Protein AF-A0A3D2SUC7-F1 (afdb_monomer)

Foldseek 3Di:
DDDDDPDDDDDPVDDDDDPPPDDDDDDPVVVCVQQPFPDCPQQVLLSVLCVVPPQCDEAGSNHGRPNDYHQPPPHHPCVPDPLVRQLVCLQPVCVVPVPDPRDHPVVCPSVSSSSNSVSSVRSD

Structure (mmCIF, N/CA/C/O backbone):
data_AF-A0A3D2SUC7-F1
#
_entry.id   AF-A0A3D2SUC7-F1
#
loop_
_atom_site.group_PDB
_atom_site.id
_atom_site.type_symbol
_atom_site.label_atom_id
_atom_site.label_alt_id
_atom_site.label_comp_id
_atom_site.label_asym_id
_atom_site.label_entity_id
_atom_site.label_seq_id
_atom_site.pdbx_PDB_ins_code
_atom_site.Cartn_x
_atom_site.Cartn_y
_atom_site.Cartn_z
_atom_site.occupancy
_atom_site.B_iso_or_equiv
_atom_site.auth_seq_id
_atom_site.auth_comp_id
_atom_site.auth_asym_id
_atom_site.auth_atom_id
_atom_site.pdbx_PDB_model_num
ATOM 1 N N . PHE A 1 1 ? -12.391 -0.471 3.186 1.00 60.47 1 PHE A N 1
ATOM 2 C CA . PHE A 1 1 ? -12.924 0.081 4.450 1.00 60.47 1 PHE A CA 1
ATOM 3 C C . PHE A 1 1 ? -13.577 1.430 4.153 1.00 60.47 1 PHE A C 1
ATOM 5 O O . PHE A 1 1 ? -13.115 2.125 3.253 1.00 60.47 1 PHE A O 1
ATOM 12 N N . TYR A 1 2 ? -14.657 1.775 4.853 1.00 64.94 2 TYR A N 1
ATOM 13 C CA . TYR A 1 2 ? -15.331 3.073 4.744 1.00 64.94 2 TYR A CA 1
ATOM 14 C C . TYR A 1 2 ? -15.214 3.781 6.094 1.00 64.94 2 TYR A C 1
ATOM 16 O O . TYR A 1 2 ? -15.312 3.127 7.129 1.00 64.94 2 TYR A O 1
ATOM 24 N N . LEU A 1 3 ? -14.970 5.090 6.079 1.00 61.84 3 LEU A N 1
ATOM 25 C CA . LEU A 1 3 ? -15.075 5.930 7.270 1.00 61.84 3 LEU A CA 1
ATOM 26 C C . LEU A 1 3 ? -16.486 6.514 7.294 1.00 61.84 3 LEU A C 1
ATOM 28 O O . LEU A 1 3 ? -16.953 7.010 6.270 1.00 61.84 3 LEU A O 1
ATOM 32 N N . VAL A 1 4 ? -17.147 6.423 8.444 1.00 68.31 4 VAL A N 1
ATOM 33 C CA . VAL A 1 4 ? -18.466 7.009 8.696 1.00 68.31 4 VAL A CA 1
ATOM 34 C C . VAL A 1 4 ? -18.294 7.999 9.841 1.00 68.31 4 VAL A C 1
ATOM 36 O O . VAL A 1 4 ? -17.655 7.666 10.837 1.00 68.31 4 VAL A O 1
ATOM 39 N N . TRP A 1 5 ? -18.810 9.212 9.683 1.00 71.12 5 TRP A N 1
ATOM 40 C CA . TRP A 1 5 ? -18.748 10.275 10.685 1.00 71.12 5 TRP A CA 1
ATOM 41 C C . TRP A 1 5 ? -20.047 11.082 10.657 1.00 71.12 5 TRP A C 1
ATOM 43 O O . TRP A 1 5 ? -20.776 11.059 9.665 1.00 71.12 5 TRP A O 1
ATOM 53 N N . GLU A 1 6 ? -20.331 11.790 11.744 1.00 69.62 6 GLU A N 1
ATOM 54 C CA . GLU A 1 6 ? -21.440 12.744 11.815 1.00 69.62 6 GLU A CA 1
ATOM 55 C C . GLU A 1 6 ? -20.996 14.082 11.189 1.00 69.62 6 GLU A C 1
ATOM 57 O O . GLU A 1 6 ? -19.930 14.594 11.534 1.00 69.62 6 GLU A O 1
ATOM 62 N N . GLY A 1 7 ? -21.748 14.637 10.226 1.00 73.00 7 GLY A N 1
ATOM 63 C CA . GLY A 1 7 ? -21.373 15.875 9.519 1.00 73.00 7 GLY A CA 1
ATOM 64 C C . GLY A 1 7 ? -21.915 15.989 8.087 1.00 73.00 7 GLY A C 1
ATOM 65 O O . GLY A 1 7 ? -22.889 15.325 7.742 1.00 73.00 7 GLY A O 1
ATOM 66 N N . GLU A 1 8 ? -21.301 16.862 7.271 1.00 68.06 8 GLU A N 1
ATOM 67 C CA . GLU A 1 8 ? -21.775 17.247 5.926 1.00 68.06 8 GLU A CA 1
ATOM 68 C C . GLU A 1 8 ? -22.153 16.073 5.009 1.00 68.06 8 GLU A C 1
ATOM 70 O O . GLU A 1 8 ? -21.565 14.992 5.047 1.00 68.06 8 GLU A O 1
ATOM 75 N N . GLY A 1 9 ? -23.155 16.342 4.163 1.00 66.06 9 GLY A N 1
ATOM 76 C CA . GLY A 1 9 ? -23.863 15.367 3.344 1.00 66.06 9 GLY A CA 1
ATOM 77 C C . GLY A 1 9 ? -23.052 14.685 2.236 1.00 66.06 9 GLY A C 1
ATOM 78 O O . GLY A 1 9 ? -21.826 14.655 2.191 1.00 66.06 9 GLY A O 1
ATOM 79 N N . ILE A 1 10 ? -23.787 14.073 1.313 1.00 64.44 10 ILE A N 1
ATOM 80 C CA . ILE A 1 10 ? -23.273 13.082 0.367 1.00 64.44 10 ILE A CA 1
ATOM 81 C C . ILE A 1 10 ? -22.098 13.604 -0.485 1.00 64.44 10 ILE A C 1
ATOM 83 O O . ILE A 1 10 ? -22.282 14.422 -1.388 1.00 64.44 10 ILE A O 1
ATOM 87 N N . ASN A 1 11 ? -20.903 13.029 -0.301 1.00 69.75 11 ASN A N 1
ATOM 88 C CA . ASN A 1 11 ? 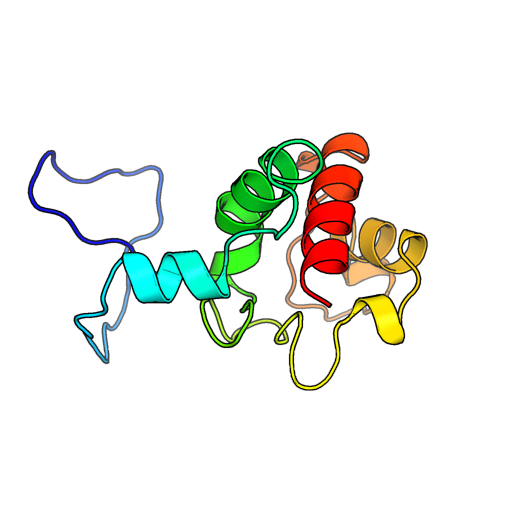-19.774 13.245 -1.208 1.00 69.75 11 ASN A CA 1
ATOM 89 C C . ASN A 1 11 ? -19.919 12.376 -2.473 1.00 69.75 11 ASN A C 1
ATOM 91 O O . ASN A 1 11 ? -19.620 11.183 -2.463 1.00 69.75 11 ASN A O 1
ATOM 95 N N . LYS A 1 12 ? -20.333 12.989 -3.590 1.00 71.75 12 LYS A N 1
ATOM 96 C CA . LYS A 1 12 ? -20.535 12.306 -4.885 1.00 71.75 12 LYS A CA 1
ATOM 97 C C . LYS A 1 12 ? -19.245 11.819 -5.563 1.00 71.75 12 LYS A C 1
ATOM 99 O O . LYS A 1 12 ? -19.320 11.076 -6.534 1.00 71.75 12 LYS A O 1
ATOM 104 N N . GLN A 1 13 ? -18.070 12.230 -5.087 1.00 73.19 13 GLN A N 1
ATOM 105 C CA . GLN A 1 13 ? -16.780 11.838 -5.671 1.00 73.19 13 GLN A CA 1
ATOM 106 C C . GLN A 1 13 ? -16.303 10.469 -5.172 1.00 73.19 13 GLN A C 1
ATOM 108 O O . GLN A 1 13 ? -15.319 9.937 -5.688 1.00 73.19 13 GLN A O 1
ATOM 113 N N . ARG A 1 14 ? -16.961 9.895 -4.156 1.00 68.00 14 ARG A N 1
ATOM 114 C CA . ARG A 1 14 ? -16.615 8.581 -3.607 1.00 68.00 14 ARG A CA 1
ATOM 115 C C . ARG A 1 14 ? -17.743 7.578 -3.853 1.00 68.00 14 ARG A C 1
ATOM 117 O O . ARG A 1 14 ? -18.908 7.924 -3.668 1.00 68.00 14 ARG A O 1
ATOM 124 N N . PRO A 1 15 ? -17.415 6.336 -4.251 1.00 69.94 15 PRO A N 1
ATOM 125 C CA . PRO A 1 15 ? -18.419 5.296 -4.410 1.00 69.94 15 PRO A CA 1
ATOM 126 C C . PRO A 1 15 ? -19.066 4.988 -3.059 1.00 69.94 15 PRO A C 1
ATOM 128 O O . PRO A 1 15 ? -18.374 4.856 -2.046 1.00 69.94 15 PRO A O 1
ATOM 131 N N . TRP A 1 16 ? -20.391 4.864 -3.058 1.00 73.19 16 TRP A N 1
ATOM 132 C CA . TRP A 1 16 ? -21.148 4.496 -1.868 1.00 73.19 16 TRP A CA 1
ATOM 133 C C . TRP A 1 16 ? -20.942 3.024 -1.508 1.00 73.19 16 TRP A C 1
ATOM 135 O O . TRP A 1 16 ? -20.805 2.190 -2.408 1.00 73.19 16 TRP A O 1
ATOM 145 N N . PRO A 1 17 ? -20.933 2.684 -0.207 1.00 73.75 17 PRO A N 1
ATOM 146 C CA . PRO A 1 17 ? -20.983 1.295 0.212 1.00 73.75 17 PRO A CA 1
ATOM 147 C C . PRO A 1 17 ? -22.301 0.667 -0.259 1.00 73.75 17 PRO A C 1
ATOM 149 O O . PRO A 1 17 ? -23.384 1.167 0.036 1.00 73.75 17 PRO A O 1
ATOM 152 N N . TYR A 1 18 ? -22.199 -0.437 -0.993 1.00 77.38 18 TYR A N 1
ATOM 153 C CA . TYR A 1 18 ? -23.327 -1.274 -1.391 1.00 77.38 18 TYR A CA 1
ATOM 154 C C . TYR A 1 18 ? -23.331 -2.544 -0.539 1.00 77.38 18 TYR A C 1
ATOM 156 O O . TYR A 1 18 ? -22.262 -3.074 -0.245 1.00 77.38 18 TYR A O 1
ATOM 164 N N . GLN A 1 19 ? -24.519 -3.013 -0.142 1.00 84.38 19 GLN A N 1
ATOM 165 C CA . GLN A 1 19 ? -24.708 -4.196 0.711 1.00 84.38 19 GLN A CA 1
ATOM 166 C C . GLN A 1 19 ? -23.800 -4.198 1.954 1.00 84.38 19 GLN A C 1
ATOM 168 O O . GLN A 1 19 ? -22.923 -5.046 2.109 1.00 84.38 19 GLN A O 1
ATOM 173 N N . LEU A 1 20 ? -24.004 -3.242 2.866 1.00 77.81 20 LEU A N 1
ATOM 174 C CA . LEU A 1 20 ? -23.296 -3.255 4.145 1.00 77.81 20 LEU A CA 1
ATOM 175 C C . LEU A 1 20 ? -23.703 -4.502 4.948 1.00 77.81 20 LEU A C 1
ATOM 177 O O . LEU A 1 20 ? -24.820 -4.585 5.447 1.00 77.81 20 LEU A O 1
ATOM 181 N N . THR A 1 21 ? -22.791 -5.464 5.081 1.00 82.00 21 THR A N 1
ATOM 182 C CA . THR A 1 21 ? -23.040 -6.722 5.806 1.00 82.00 21 THR A CA 1
ATOM 183 C C . THR A 1 21 ? -22.602 -6.675 7.267 1.00 82.00 21 THR A C 1
ATOM 185 O O . THR A 1 21 ? -23.056 -7.484 8.073 1.00 82.00 21 THR A O 1
ATOM 188 N N . LYS A 1 22 ? -21.706 -5.746 7.630 1.00 78.12 22 LYS A N 1
ATOM 189 C CA . LYS A 1 22 ? -21.153 -5.628 8.983 1.00 78.12 22 LYS A CA 1
ATOM 190 C C . LYS A 1 22 ? -20.719 -4.196 9.285 1.00 78.12 22 LYS A C 1
ATOM 192 O O . LYS A 1 22 ? -20.069 -3.560 8.459 1.00 78.12 22 LYS A O 1
ATOM 197 N N . LEU A 1 23 ? -21.006 -3.736 10.501 1.00 78.94 23 LEU A N 1
ATOM 198 C CA . LEU A 1 23 ? -20.475 -2.500 11.073 1.00 78.94 23 LEU A CA 1
ATOM 199 C C . LEU A 1 23 ? -19.729 -2.842 12.366 1.00 78.94 23 LEU A C 1
ATOM 201 O O . LEU A 1 23 ? -20.180 -3.680 13.146 1.00 78.94 23 LEU A O 1
ATOM 205 N N . GLN A 1 24 ? -18.555 -2.248 12.566 1.00 75.31 24 GLN A N 1
ATOM 206 C CA . GLN A 1 24 ? -17.736 -2.470 13.754 1.00 75.31 24 GLN A CA 1
ATOM 207 C C . GLN A 1 24 ? -17.256 -1.132 14.293 1.00 75.31 24 GLN A C 1
ATOM 209 O O . GLN A 1 24 ? -16.768 -0.298 13.533 1.00 75.31 24 GLN A O 1
ATOM 214 N N . ILE A 1 25 ? -17.353 -0.966 15.608 1.00 79.88 25 ILE A N 1
ATOM 215 C CA . ILE A 1 25 ? -16.718 0.138 16.318 1.00 79.88 25 ILE A CA 1
ATOM 216 C C . ILE A 1 25 ? -15.330 -0.342 16.730 1.00 79.88 25 ILE A C 1
ATOM 218 O O . ILE A 1 25 ? -15.177 -1.388 17.361 1.00 79.88 25 ILE A O 1
ATOM 222 N N . VAL A 1 26 ? -14.314 0.406 16.324 1.00 78.50 26 VAL A N 1
ATOM 223 C CA . VAL A 1 26 ? -12.903 0.105 16.571 1.00 78.50 26 VAL A CA 1
ATOM 224 C C . VAL A 1 26 ? -12.221 1.367 17.071 1.00 78.50 26 VAL A C 1
ATOM 226 O O . VAL A 1 26 ? -12.594 2.467 16.668 1.00 78.50 26 VAL A O 1
ATOM 229 N N . SER A 1 27 ? -11.233 1.219 17.955 1.00 85.12 27 SER A N 1
ATOM 230 C CA . SER A 1 27 ? -10.523 2.385 18.476 1.00 85.12 27 SER A CA 1
ATOM 231 C C . SER A 1 27 ? -9.568 2.950 17.427 1.00 85.12 27 SER A C 1
ATOM 233 O O . SER A 1 27 ? -8.851 2.212 16.737 1.00 85.12 27 SER A O 1
ATOM 235 N N . THR A 1 28 ? -9.558 4.273 17.310 1.00 83.69 28 THR A N 1
ATOM 236 C CA . THR A 1 28 ? -8.681 5.022 16.407 1.00 83.69 28 THR A CA 1
ATOM 237 C C . THR A 1 28 ? -7.213 4.762 16.709 1.00 83.69 28 THR A C 1
ATOM 239 O O . THR A 1 28 ? -6.411 4.612 15.791 1.00 83.69 28 THR A O 1
ATOM 242 N N . GLU A 1 29 ? -6.875 4.590 17.983 1.00 87.00 29 GLU A N 1
ATOM 243 C CA . GLU A 1 29 ? -5.518 4.332 18.463 1.00 87.00 29 GLU A CA 1
ATOM 244 C C . GLU A 1 29 ? -5.048 2.945 18.027 1.00 87.00 29 GLU A C 1
ATOM 246 O O . GLU A 1 29 ? -3.912 2.790 17.588 1.00 87.00 29 GLU A O 1
ATOM 251 N N . ARG A 1 30 ? -5.924 1.927 18.073 1.00 84.12 30 ARG A N 1
ATOM 252 C CA . ARG A 1 30 ? -5.581 0.574 17.606 1.00 84.12 30 ARG A CA 1
ATOM 253 C C . ARG A 1 30 ? -5.403 0.524 16.096 1.00 84.12 30 ARG A C 1
ATOM 255 O O . ARG A 1 30 ? -4.553 -0.224 15.617 1.00 84.12 30 ARG A O 1
ATOM 262 N N . ILE A 1 31 ? -6.195 1.296 15.349 1.00 85.94 31 ILE A N 1
ATOM 263 C CA . ILE A 1 31 ? -5.998 1.437 13.903 1.00 85.94 31 ILE A CA 1
ATOM 264 C C . ILE A 1 31 ? -4.660 2.125 13.630 1.00 85.94 31 ILE A C 1
ATOM 266 O O . ILE A 1 31 ? -3.876 1.618 12.832 1.00 85.94 31 ILE A O 1
ATOM 270 N N . ALA A 1 32 ? -4.388 3.249 14.295 1.00 86.75 32 ALA A N 1
ATOM 271 C CA . ALA A 1 32 ? -3.144 3.991 14.133 1.00 86.75 32 ALA A CA 1
ATOM 272 C C . ALA A 1 32 ? -1.932 3.111 14.463 1.00 86.75 32 ALA A C 1
ATOM 274 O O . ALA A 1 32 ? -1.058 2.957 13.625 1.00 86.75 32 ALA A O 1
ATOM 275 N N . MET A 1 33 ? -1.934 2.414 15.600 1.00 87.69 33 MET A N 1
ATOM 276 C CA . MET A 1 33 ? -0.835 1.534 16.018 1.00 87.69 33 MET A CA 1
ATOM 277 C C . MET A 1 33 ? -0.481 0.452 14.983 1.00 87.69 33 MET A C 1
ATOM 279 O O . MET A 1 33 ? 0.665 0.028 14.908 1.00 87.69 33 MET A O 1
ATOM 283 N N . ARG A 1 34 ? -1.451 -0.010 14.186 1.00 90.88 34 ARG A N 1
ATOM 284 C CA . ARG A 1 34 ? -1.236 -1.047 13.163 1.00 90.88 34 ARG A CA 1
ATOM 285 C C . ARG A 1 34 ? -0.934 -0.501 11.773 1.00 90.88 34 ARG A C 1
ATOM 287 O O . ARG A 1 34 ? -0.474 -1.261 10.927 1.00 90.88 34 ARG A O 1
ATOM 294 N N . LEU A 1 35 ? -1.243 0.764 11.512 1.00 94.00 35 LEU A N 1
ATOM 295 C CA . LEU A 1 35 ? -1.090 1.376 10.193 1.00 94.00 35 LEU A CA 1
ATOM 296 C C . LEU A 1 35 ? 0.015 2.425 10.135 1.00 94.00 35 LEU A C 1
ATOM 298 O O . LEU A 1 35 ? 0.435 2.763 9.032 1.00 94.00 35 LEU A O 1
ATOM 302 N N . SER A 1 36 ? 0.428 2.974 11.271 1.00 94.88 36 SER A N 1
ATOM 303 C CA . SER A 1 36 ? 1.452 4.006 11.325 1.00 94.88 36 SER A CA 1
ATOM 304 C C . SER A 1 36 ? 2.823 3.408 11.053 1.00 94.88 36 SER A C 1
ATOM 306 O O . SER A 1 36 ? 3.197 2.403 11.656 1.00 94.88 36 SER A O 1
ATOM 308 N N . THR A 1 37 ? 3.575 4.056 10.171 1.00 95.12 37 THR A N 1
ATOM 309 C CA . THR A 1 37 ? 5.002 3.762 9.997 1.00 95.12 37 THR A CA 1
ATOM 310 C C . THR A 1 37 ? 5.784 4.047 11.291 1.00 95.12 37 THR A C 1
ATOM 312 O O . THR A 1 37 ? 5.463 5.019 11.985 1.00 95.12 37 THR A O 1
ATOM 315 N N . PRO A 1 38 ? 6.830 3.263 11.616 1.00 94.19 38 PRO A N 1
ATOM 316 C CA . PRO A 1 38 ? 7.738 3.572 12.723 1.00 94.19 38 PRO A CA 1
ATOM 317 C C . PRO A 1 38 ? 8.564 4.848 12.484 1.00 94.19 38 PRO A C 1
ATOM 319 O O . PRO A 1 38 ? 8.995 5.475 13.447 1.00 94.19 38 PRO A O 1
ATOM 322 N N . ASP A 1 39 ? 8.741 5.255 11.222 1.00 95.94 39 ASP A N 1
ATOM 323 C CA . ASP A 1 39 ? 9.406 6.503 10.823 1.00 95.94 39 ASP A CA 1
ATOM 324 C C . ASP A 1 39 ? 8.448 7.388 9.994 1.00 95.94 39 ASP A C 1
ATOM 326 O O . ASP A 1 39 ? 8.339 7.231 8.767 1.00 95.94 39 ASP A O 1
ATOM 330 N N . PRO A 1 40 ? 7.678 8.281 10.648 1.00 94.75 40 PRO A N 1
ATOM 331 C CA . PRO A 1 40 ? 6.746 9.183 9.973 1.00 94.75 40 PRO A CA 1
ATOM 332 C C . PRO A 1 40 ? 7.419 10.268 9.133 1.00 94.75 40 PRO A C 1
ATOM 334 O O . PRO A 1 40 ? 6.799 10.746 8.180 1.00 94.75 40 PRO A O 1
ATOM 337 N N . GLU A 1 41 ? 8.653 10.657 9.458 1.00 96.50 41 GLU A N 1
ATOM 338 C CA . GLU A 1 41 ? 9.388 11.678 8.709 1.00 96.50 41 GLU A CA 1
ATOM 339 C C . GLU A 1 41 ? 9.769 11.137 7.328 1.00 96.50 41 GLU A C 1
ATOM 341 O O . GLU A 1 41 ? 9.486 11.774 6.310 1.00 96.50 41 GLU A O 1
ATOM 346 N N . ALA A 1 42 ? 10.290 9.908 7.276 1.00 96.81 42 ALA A N 1
ATOM 347 C CA . ALA A 1 42 ? 10.658 9.266 6.019 1.00 96.81 42 ALA A CA 1
ATOM 348 C C . ALA A 1 42 ? 9.449 8.730 5.230 1.00 96.81 42 ALA A C 1
ATOM 350 O O . ALA A 1 42 ? 9.425 8.794 3.995 1.00 96.81 42 ALA A O 1
ATOM 351 N N . HIS A 1 43 ? 8.433 8.179 5.908 1.00 98.19 43 HIS A N 1
ATOM 352 C CA . HIS A 1 43 ? 7.394 7.372 5.247 1.00 98.19 43 HIS A CA 1
ATOM 353 C C . HIS A 1 43 ? 5.957 7.866 5.437 1.00 98.19 43 HIS A C 1
ATOM 355 O O . HIS A 1 43 ? 5.031 7.294 4.853 1.00 98.19 43 HIS A O 1
ATOM 361 N N . GLY A 1 44 ? 5.735 8.963 6.166 1.00 97.56 44 GLY A N 1
ATOM 362 C CA . GLY A 1 44 ? 4.390 9.476 6.438 1.00 97.56 44 GLY A CA 1
ATOM 363 C C . GLY A 1 44 ? 3.621 9.893 5.178 1.00 97.56 44 GLY A C 1
ATOM 364 O O . GLY A 1 44 ? 2.397 9.765 5.116 1.00 97.56 44 GLY A O 1
ATOM 365 N N . GLU A 1 45 ? 4.302 10.361 4.127 1.00 98.25 45 GLU A N 1
ATOM 366 C CA . GLU A 1 45 ? 3.642 10.605 2.836 1.00 98.25 45 GLU A CA 1
ATOM 367 C C . GLU A 1 45 ? 3.241 9.308 2.128 1.00 98.25 45 GLU A C 1
ATOM 369 O O . GLU A 1 45 ? 2.129 9.222 1.600 1.00 98.25 45 GLU A O 1
ATOM 374 N N . GLY A 1 46 ? 4.109 8.296 2.158 1.00 98.38 46 GLY A N 1
ATOM 375 C CA . GLY A 1 46 ? 3.822 6.966 1.626 1.00 98.38 46 GLY A CA 1
ATOM 376 C C . GLY A 1 46 ? 2.603 6.333 2.288 1.00 98.38 46 GLY A C 1
ATOM 377 O O . GLY A 1 46 ? 1.711 5.847 1.593 1.00 98.38 46 GLY A O 1
ATOM 378 N N . GLU A 1 47 ? 2.508 6.440 3.614 1.00 97.88 47 GLU A N 1
ATOM 379 C CA . GLU A 1 47 ? 1.364 5.974 4.397 1.00 97.88 47 GLU A CA 1
ATOM 380 C C . GLU A 1 47 ? 0.059 6.647 3.948 1.00 97.88 47 GLU A C 1
ATOM 382 O O . GLU A 1 47 ? -0.930 5.971 3.646 1.00 97.88 47 GLU A O 1
ATOM 387 N N . ARG A 1 48 ? 0.044 7.987 3.843 1.00 97.38 48 ARG A N 1
ATOM 388 C CA . ARG A 1 48 ? -1.143 8.730 3.380 1.00 97.38 48 ARG A CA 1
ATOM 389 C C . ARG A 1 48 ? -1.554 8.316 1.969 1.00 97.38 48 ARG A C 1
ATOM 391 O O . ARG A 1 48 ?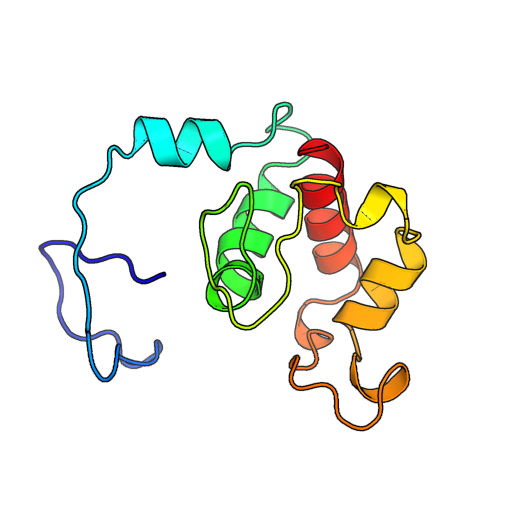 -2.747 8.158 1.698 1.00 97.38 48 ARG A O 1
ATOM 398 N N . LEU A 1 49 ? -0.585 8.145 1.068 1.00 97.94 49 LEU A N 1
ATOM 399 C CA . LEU A 1 49 ? -0.833 7.709 -0.306 1.00 97.94 49 LEU A CA 1
ATOM 400 C C . LEU A 1 49 ? -1.401 6.283 -0.347 1.00 97.94 49 LEU A C 1
ATOM 402 O O . LEU A 1 49 ? -2.400 6.057 -1.032 1.00 97.94 49 LEU A O 1
ATOM 406 N N . TYR A 1 50 ? -0.838 5.352 0.426 1.00 97.62 50 TYR A N 1
ATOM 407 C CA . TYR A 1 50 ? -1.319 3.973 0.522 1.00 97.62 50 TYR A CA 1
ATOM 408 C C . TYR A 1 50 ? -2.753 3.911 1.064 1.00 97.62 50 TYR A C 1
ATOM 410 O O . TYR A 1 50 ? -3.631 3.308 0.438 1.00 97.62 50 TYR A O 1
ATOM 418 N N . LYS A 1 51 ? -3.033 4.609 2.175 1.00 94.81 51 LYS A N 1
ATOM 419 C CA . LYS A 1 51 ? -4.3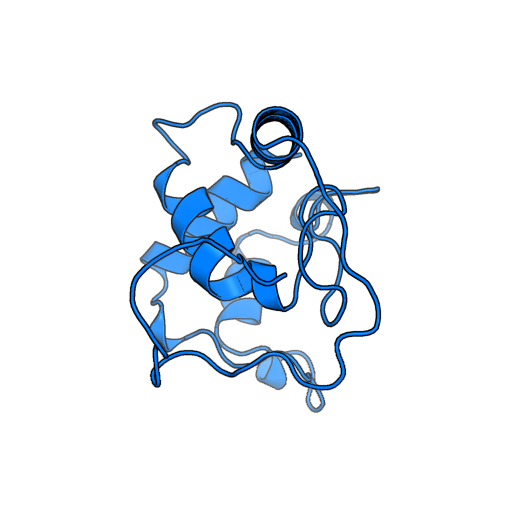81 4.707 2.764 1.00 94.81 51 LYS A CA 1
ATOM 420 C C . LYS A 1 51 ? -5.405 5.254 1.766 1.00 94.81 51 LYS A C 1
ATOM 422 O O . LYS A 1 51 ? -6.550 4.805 1.748 1.00 94.81 51 LYS A O 1
ATOM 427 N N . LYS A 1 52 ? -4.999 6.206 0.919 1.00 94.38 52 LYS A N 1
ATOM 428 C CA . LYS A 1 52 ? -5.871 6.852 -0.071 1.00 94.38 52 LYS A CA 1
ATOM 429 C C . LYS A 1 52 ? -6.116 6.004 -1.321 1.00 94.38 52 LYS A C 1
ATOM 431 O O . LYS A 1 52 ? -7.215 6.074 -1.870 1.00 94.38 52 LYS A O 1
ATOM 436 N N . HIS A 1 53 ? -5.113 5.266 -1.794 1.00 95.31 53 HIS A N 1
ATOM 437 C CA . HIS A 1 53 ? -5.130 4.670 -3.135 1.00 95.31 53 HIS A CA 1
ATOM 438 C C . HIS A 1 53 ? -5.084 3.140 -3.167 1.00 95.31 53 HIS A C 1
ATOM 440 O O . HIS A 1 53 ? -5.525 2.556 -4.152 1.00 95.31 53 HIS A O 1
ATOM 446 N N . CYS A 1 54 ? -4.576 2.490 -2.121 1.00 96.56 54 CYS A N 1
ATOM 447 C CA . CYS A 1 54 ? -4.340 1.044 -2.100 1.00 96.56 54 CYS A CA 1
ATOM 448 C C . CYS A 1 54 ? -5.255 0.329 -1.099 1.00 96.56 54 CYS A C 1
ATOM 450 O O . CYS A 1 54 ? -5.770 -0.754 -1.382 1.00 96.56 54 CYS A O 1
ATOM 452 N N . MET A 1 55 ? -5.505 0.960 0.053 1.00 94.75 55 MET A N 1
ATOM 453 C CA . MET A 1 55 ? -6.148 0.324 1.208 1.00 94.75 55 MET A CA 1
ATOM 454 C C . MET A 1 55 ? -7.650 0.024 1.016 1.00 94.75 55 MET A C 1
ATOM 456 O O . MET A 1 55 ? -8.268 -0.672 1.820 1.00 94.75 55 MET A O 1
ATOM 460 N N . SER A 1 56 ? -8.273 0.524 -0.058 1.00 91.44 56 SER A N 1
ATOM 461 C CA . SER A 1 56 ? -9.629 0.108 -0.443 1.00 91.44 56 SER A CA 1
ATOM 462 C C . SER A 1 56 ? -9.679 -1.354 -0.890 1.00 91.44 56 SER A C 1
ATOM 464 O O . SER A 1 56 ? -10.681 -2.021 -0.636 1.00 91.44 56 SER A O 1
ATOM 466 N N . CYS A 1 57 ? -8.607 -1.845 -1.519 1.00 95.62 57 CYS A N 1
ATOM 467 C CA . CYS A 1 57 ? -8.511 -3.203 -2.052 1.00 95.62 57 CYS A CA 1
ATOM 468 C C . CYS A 1 57 ? -7.579 -4.090 -1.229 1.00 95.62 57 CYS A C 1
ATOM 470 O O . CYS A 1 57 ? -7.907 -5.255 -1.036 1.00 95.62 57 CYS A O 1
ATOM 472 N N . HIS A 1 58 ? -6.462 -3.541 -0.753 1.00 97.38 58 HIS A N 1
ATOM 473 C CA . HIS A 1 58 ? -5.446 -4.246 0.023 1.00 97.38 58 HIS A CA 1
ATOM 474 C C . HIS A 1 58 ? -5.572 -3.946 1.516 1.00 97.38 58 HIS A C 1
ATOM 476 O O . HIS A 1 58 ? -6.038 -2.871 1.906 1.00 97.38 58 HIS A O 1
ATOM 482 N N . SER A 1 59 ? -5.109 -4.869 2.350 1.00 96.56 59 SER A N 1
ATOM 483 C CA . SER A 1 59 ? -4.986 -4.666 3.791 1.00 96.56 59 SER A CA 1
ATOM 484 C C . SER A 1 59 ? -3.534 -4.484 4.208 1.00 96.56 59 SER A C 1
ATOM 486 O O . SER A 1 59 ? -2.614 -4.957 3.545 1.00 96.56 59 SER A O 1
ATOM 488 N N . MET A 1 60 ? -3.348 -3.771 5.312 1.00 97.06 60 MET A N 1
ATOM 489 C CA . MET A 1 60 ? -2.087 -3.633 6.026 1.00 97.06 60 MET A CA 1
ATOM 490 C C . MET A 1 60 ? -2.331 -4.040 7.478 1.00 97.06 60 MET A C 1
ATOM 492 O O . MET A 1 60 ? -3.207 -3.470 8.133 1.00 97.06 60 MET A O 1
ATOM 496 N N . ASN A 1 61 ? -1.616 -5.052 7.968 1.00 96.06 61 ASN A N 1
ATOM 497 C CA . ASN A 1 61 ? -1.841 -5.648 9.287 1.00 96.06 61 ASN A CA 1
ATOM 498 C C . ASN A 1 61 ? -3.314 -6.022 9.522 1.00 96.06 61 ASN A C 1
ATOM 500 O O . ASN A 1 61 ? -3.895 -5.734 10.574 1.00 96.06 61 ASN A O 1
ATOM 504 N N . LEU A 1 62 ? -3.925 -6.651 8.509 1.00 93.56 62 LEU A N 1
ATOM 505 C CA . LEU A 1 62 ? -5.335 -7.073 8.486 1.00 93.56 62 LEU A CA 1
ATOM 506 C C . LEU A 1 62 ? -6.361 -5.924 8.536 1.00 93.56 62 LEU A C 1
ATOM 508 O O . LEU A 1 62 ? -7.553 -6.164 8.732 1.00 93.56 62 LEU A O 1
ATOM 512 N N . ILE A 1 63 ? -5.929 -4.677 8.336 1.00 92.31 63 ILE A N 1
ATOM 513 C CA . ILE A 1 63 ? -6.813 -3.514 8.236 1.00 92.31 63 ILE A CA 1
ATOM 514 C C . ILE A 1 63 ? -6.825 -3.019 6.791 1.00 92.31 63 ILE A C 1
ATOM 516 O O . ILE A 1 63 ? -5.799 -2.616 6.251 1.00 92.31 63 ILE A O 1
ATOM 520 N N . GLY A 1 64 ? -7.998 -3.024 6.157 1.00 91.69 64 GLY A N 1
ATOM 521 C CA . GLY A 1 64 ? -8.175 -2.525 4.794 1.00 91.69 64 GLY A CA 1
ATOM 522 C C . GLY A 1 64 ? -9.156 -3.360 3.981 1.00 91.69 64 GLY A C 1
ATOM 523 O O . GLY A 1 64 ? -10.146 -3.859 4.516 1.00 91.69 64 GLY A O 1
ATOM 524 N N . GLY A 1 65 ? -8.928 -3.434 2.673 1.00 90.62 65 GLY A N 1
ATOM 525 C CA . GLY A 1 65 ? -9.677 -4.302 1.766 1.00 90.62 65 GLY A CA 1
ATOM 526 C C . GLY A 1 65 ? -9.113 -5.722 1.721 1.00 90.62 65 GLY A C 1
ATOM 527 O O . GLY A 1 65 ? -7.975 -5.951 2.106 1.00 90.62 65 GLY A O 1
ATOM 528 N N . ILE A 1 66 ? -9.920 -6.658 1.220 1.00 93.06 66 ILE A N 1
ATOM 529 C CA . ILE A 1 66 ? -9.547 -8.074 1.029 1.00 93.06 66 ILE A CA 1
ATOM 530 C C . ILE A 1 66 ? -9.624 -8.512 -0.443 1.00 93.06 66 ILE A C 1
ATOM 532 O O . ILE A 1 66 ? -9.524 -9.693 -0.755 1.00 93.06 66 ILE A O 1
ATOM 536 N N . MET A 1 67 ? -9.874 -7.564 -1.351 1.00 93.19 67 MET A N 1
ATOM 537 C CA . MET A 1 67 ? -9.954 -7.835 -2.791 1.00 93.19 67 MET A CA 1
ATOM 538 C C . MET A 1 67 ? -8.567 -8.119 -3.373 1.00 93.19 67 MET A C 1
ATOM 540 O O . MET A 1 67 ? -8.420 -8.948 -4.268 1.00 93.19 67 MET A O 1
ATOM 544 N N . GLY A 1 68 ? -7.560 -7.395 -2.885 1.00 95.00 68 GLY A N 1
ATOM 545 C CA . GLY A 1 68 ? -6.151 -7.672 -3.117 1.00 95.00 68 GLY A CA 1
ATOM 546 C C . GLY A 1 68 ? -5.529 -8.390 -1.915 1.00 95.00 68 GLY A C 1
ATOM 547 O O . GLY A 1 68 ? -6.143 -8.448 -0.849 1.00 95.00 68 GLY A O 1
ATOM 548 N N . PRO A 1 69 ? -4.308 -8.928 -2.069 1.00 95.81 69 PRO A N 1
ATOM 549 C CA . PRO A 1 69 ? -3.577 -9.544 -0.969 1.00 95.81 69 PRO A CA 1
ATOM 550 C C . PRO A 1 69 ? -3.298 -8.568 0.181 1.00 95.81 69 PRO A C 1
ATOM 552 O O . PRO A 1 69 ? -3.195 -7.353 -0.011 1.00 95.81 69 PRO A O 1
ATOM 555 N N . GLU A 1 70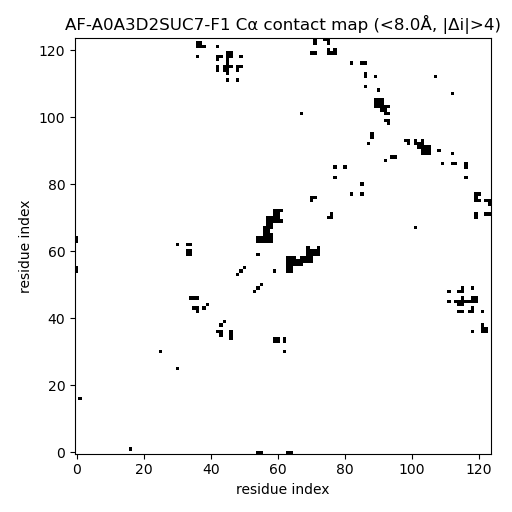 ? -3.138 -9.151 1.363 1.00 97.50 70 GLU A N 1
ATOM 556 C CA . GLU A 1 70 ? -2.524 -8.542 2.543 1.00 97.50 70 GLU A CA 1
ATOM 557 C C . GLU A 1 70 ? -1.056 -8.171 2.216 1.00 97.50 70 GLU A C 1
ATOM 559 O O . GLU A 1 70 ? -0.384 -8.913 1.494 1.00 97.50 70 GLU A O 1
ATOM 564 N N . MET A 1 71 ? -0.581 -7.002 2.668 1.00 98.12 71 MET A N 1
ATOM 565 C CA . MET A 1 71 ? 0.716 -6.438 2.262 1.00 98.12 71 MET A CA 1
ATOM 566 C C . MET A 1 71 ? 1.888 -6.636 3.241 1.00 98.12 71 MET A C 1
ATOM 568 O O . MET A 1 71 ? 3.027 -6.420 2.828 1.00 98.12 71 MET A O 1
ATOM 572 N N . ASN A 1 72 ? 1.641 -7.032 4.490 1.00 98.00 72 ASN A N 1
ATOM 573 C CA . ASN A 1 72 ? 2.623 -7.155 5.572 1.00 98.00 72 ASN A CA 1
ATOM 574 C C . ASN A 1 72 ? 2.682 -8.517 6.288 1.00 98.00 72 ASN A C 1
ATOM 576 O O . ASN A 1 72 ? 3.757 -8.980 6.636 1.00 98.00 72 ASN A O 1
ATOM 580 N N . VAL A 1 73 ? 1.551 -9.163 6.560 1.00 96.94 73 VAL A N 1
ATOM 581 C CA . VAL A 1 73 ? 1.445 -10.376 7.378 1.00 96.94 73 VAL A CA 1
ATOM 582 C C . VAL A 1 73 ? 0.815 -11.536 6.595 1.00 96.94 73 VAL A C 1
ATOM 584 O O . VAL A 1 73 ? -0.154 -11.34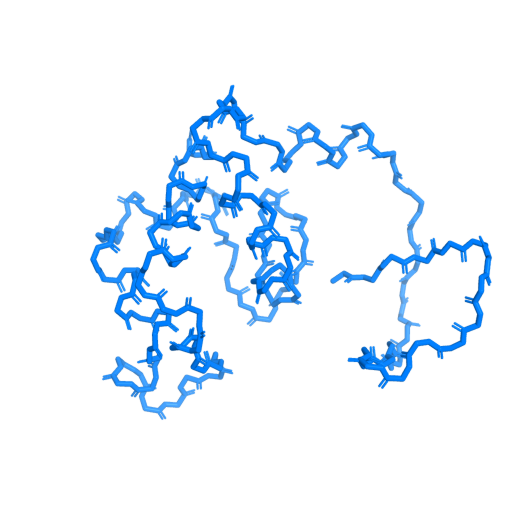5 5.860 1.00 96.94 73 VAL A O 1
ATOM 587 N N . PRO A 1 74 ? 1.319 -12.776 6.757 1.00 96.75 74 PRO A N 1
ATOM 588 C CA . PRO A 1 74 ? 2.397 -13.187 7.667 1.00 96.75 74 PRO A CA 1
ATOM 589 C C . PRO A 1 74 ? 3.810 -12.839 7.178 1.00 96.75 74 PRO A C 1
ATOM 591 O O . PRO A 1 74 ? 4.757 -13.016 7.934 1.00 96.75 74 PRO A O 1
ATOM 594 N N . ARG A 1 75 ? 3.953 -12.394 5.927 1.00 97.38 75 ARG A N 1
ATOM 595 C CA . ARG A 1 75 ? 5.210 -11.906 5.356 1.00 97.38 75 ARG A CA 1
ATOM 596 C C . ARG A 1 75 ? 4.934 -10.684 4.505 1.00 97.38 75 ARG A C 1
ATOM 598 O O . ARG A 1 75 ? 3.994 -10.705 3.701 1.00 97.38 75 ARG A O 1
ATOM 605 N N . ASN A 1 76 ? 5.769 -9.666 4.633 1.00 98.06 76 ASN A N 1
ATOM 606 C CA . ASN A 1 76 ? 5.647 -8.453 3.855 1.00 98.06 76 ASN A CA 1
ATOM 607 C C . ASN A 1 76 ? 5.911 -8.757 2.382 1.00 98.06 76 ASN A C 1
ATOM 609 O O . ASN A 1 76 ? 6.795 -9.546 2.039 1.00 98.06 76 ASN A O 1
ATOM 613 N N . ILE A 1 77 ? 5.131 -8.148 1.485 1.00 97.75 77 ILE A N 1
ATOM 614 C CA . ILE A 1 77 ? 5.263 -8.372 0.038 1.00 97.75 77 ILE A CA 1
ATOM 615 C C . ILE A 1 77 ? 6.699 -8.128 -0.450 1.00 97.75 77 ILE A C 1
ATOM 617 O O . ILE A 1 77 ? 7.161 -8.818 -1.359 1.00 97.75 77 ILE A O 1
ATOM 621 N N . LEU A 1 78 ? 7.413 -7.181 0.170 1.00 97.94 78 LEU A N 1
ATOM 622 C CA . LEU A 1 78 ? 8.775 -6.798 -0.195 1.00 97.94 78 LEU A CA 1
ATOM 623 C C . LEU A 1 78 ? 9.849 -7.734 0.376 1.00 97.94 78 LEU A C 1
ATOM 625 O O . LEU A 1 78 ? 11.010 -7.622 -0.003 1.00 97.94 78 LEU A O 1
ATOM 629 N N . GLU A 1 79 ? 9.487 -8.710 1.213 1.00 97.75 79 GLU A N 1
ATOM 630 C CA . GLU A 1 79 ? 10.416 -9.777 1.605 1.00 97.75 79 GLU A CA 1
ATOM 631 C C . GLU A 1 79 ? 10.633 -10.821 0.498 1.00 97.75 79 GLU A C 1
ATOM 633 O O . GLU A 1 79 ? 11.576 -11.610 0.558 1.00 97.75 79 GLU A O 1
ATOM 638 N N . TYR A 1 80 ? 9.731 -10.897 -0.485 1.00 96.69 80 TYR A N 1
ATOM 639 C CA . TYR A 1 80 ? 9.796 -11.888 -1.569 1.00 96.69 80 TYR A CA 1
ATOM 640 C C . TYR A 1 80 ? 9.517 -11.302 -2.959 1.00 96.69 80 TYR A C 1
ATOM 642 O O . TYR A 1 80 ? 9.462 -12.037 -3.949 1.00 96.69 80 TYR A O 1
ATOM 650 N N . ARG A 1 81 ? 9.355 -9.980 -3.057 1.00 95.69 81 ARG A N 1
ATOM 651 C CA . ARG A 1 81 ? 9.299 -9.216 -4.306 1.00 95.69 81 ARG A CA 1
ATOM 652 C C . ARG A 1 81 ? 10.253 -8.040 -4.210 1.00 95.69 81 ARG A C 1
ATOM 654 O O . ARG A 1 81 ? 10.334 -7.397 -3.172 1.00 95.69 81 ARG A O 1
ATOM 661 N N . SER A 1 82 ? 10.942 -7.736 -5.304 1.00 97.62 82 SER A N 1
ATOM 662 C CA . SER A 1 82 ? 11.785 -6.545 -5.351 1.00 97.62 82 SER A CA 1
ATOM 663 C C . SER A 1 82 ? 10.935 -5.268 -5.342 1.00 97.62 82 SER A C 1
ATOM 665 O O . SER A 1 82 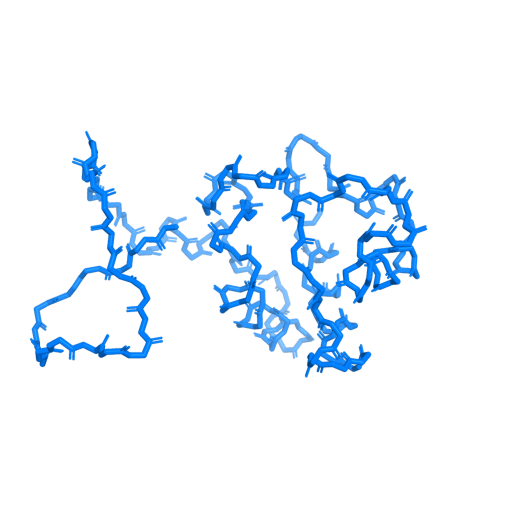? 9.796 -5.255 -5.819 1.00 97.62 82 SER A O 1
ATOM 667 N N . GLU A 1 83 ? 11.503 -4.167 -4.850 1.00 97.81 83 GLU A N 1
ATOM 668 C CA . GLU A 1 83 ? 10.856 -2.848 -4.899 1.00 97.81 83 GLU A CA 1
ATOM 669 C C . GLU A 1 83 ? 10.549 -2.413 -6.341 1.00 97.81 83 GLU A C 1
ATOM 671 O O . GLU A 1 83 ? 9.488 -1.854 -6.620 1.00 97.81 83 GLU A O 1
ATOM 676 N N . SER A 1 84 ? 11.441 -2.726 -7.286 1.00 97.69 84 SER A N 1
ATOM 677 C CA . SER A 1 84 ? 11.234 -2.439 -8.706 1.00 97.69 84 SER A CA 1
ATOM 678 C C . SER A 1 84 ? 10.064 -3.229 -9.291 1.00 97.69 84 SER A C 1
ATOM 680 O O . SER A 1 84 ? 9.250 -2.655 -10.015 1.00 97.69 84 SER A O 1
ATOM 682 N N . ASP A 1 85 ? 9.930 -4.514 -8.943 1.00 96.75 85 ASP A N 1
ATOM 683 C CA . ASP A 1 85 ? 8.789 -5.327 -9.381 1.00 96.75 85 ASP A CA 1
ATOM 684 C C . ASP A 1 85 ? 7.489 -4.806 -8.779 1.00 96.75 85 ASP A C 1
ATOM 686 O O . ASP A 1 85 ? 6.468 -4.764 -9.461 1.00 96.75 85 ASP A O 1
ATOM 690 N N . PHE A 1 86 ? 7.522 -4.383 -7.514 1.00 97.44 86 PHE A N 1
ATOM 691 C CA . PHE A 1 86 ? 6.369 -3.802 -6.839 1.00 97.44 86 PHE A CA 1
ATOM 692 C C . PHE A 1 86 ? 5.868 -2.544 -7.562 1.00 97.44 86 PHE A C 1
ATOM 694 O O . PHE A 1 86 ? 4.683 -2.444 -7.893 1.00 97.44 86 PHE A O 1
ATOM 701 N N . ILE A 1 87 ? 6.774 -1.609 -7.867 1.00 98.31 87 ILE A N 1
ATOM 702 C CA . ILE A 1 87 ? 6.454 -0.362 -8.573 1.00 98.31 87 ILE A CA 1
ATOM 703 C C . ILE A 1 87 ? 5.942 -0.656 -9.988 1.00 98.31 87 ILE A C 1
ATOM 705 O O . ILE A 1 87 ? 4.893 -0.139 -10.387 1.00 98.31 87 ILE A O 1
ATOM 709 N N . ALA A 1 88 ? 6.640 -1.509 -10.741 1.00 98.00 88 ALA A N 1
ATOM 710 C CA . ALA A 1 88 ? 6.263 -1.853 -12.108 1.00 98.00 88 ALA A CA 1
ATOM 711 C C . ALA A 1 88 ? 4.911 -2.583 -12.165 1.00 98.00 88 ALA A C 1
ATOM 713 O O . ALA A 1 88 ? 4.067 -2.270 -13.015 1.00 98.00 88 ALA A O 1
ATOM 714 N N . PHE A 1 89 ? 4.664 -3.504 -11.228 1.00 97.62 89 PHE A N 1
ATOM 715 C CA . PHE A 1 89 ? 3.387 -4.198 -11.115 1.00 97.62 89 PHE A CA 1
ATOM 716 C C . PHE A 1 89 ? 2.263 -3.222 -10.781 1.00 97.62 89 PHE A C 1
ATOM 718 O O . PHE A 1 89 ? 1.252 -3.220 -11.474 1.00 97.62 89 PHE A O 1
ATOM 725 N N . ALA A 1 90 ? 2.435 -2.345 -9.785 1.00 97.44 90 ALA A N 1
ATOM 726 C CA . ALA A 1 90 ? 1.418 -1.357 -9.428 1.00 97.44 90 ALA A CA 1
ATOM 727 C C . ALA A 1 90 ? 1.091 -0.414 -10.601 1.00 97.44 90 ALA A C 1
ATOM 729 O O . ALA A 1 90 ? -0.075 -0.070 -10.825 1.00 97.44 90 ALA A O 1
ATOM 730 N N . ALA A 1 91 ? 2.096 -0.027 -11.391 1.00 97.94 91 ALA A N 1
ATOM 731 C CA . ALA A 1 91 ? 1.902 0.815 -12.564 1.00 97.94 91 ALA A CA 1
ATOM 732 C C . ALA A 1 91 ? 1.025 0.138 -13.635 1.00 97.94 91 ALA A C 1
ATOM 734 O O . ALA A 1 91 ? 0.134 0.789 -14.195 1.00 97.94 91 ALA A O 1
ATOM 735 N N . ASN A 1 92 ? 1.243 -1.154 -13.913 1.00 97.81 92 ASN A N 1
ATOM 736 C CA . ASN A 1 92 ? 0.488 -1.899 -14.924 1.00 97.81 92 ASN A CA 1
ATOM 737 C C . ASN A 1 92 ? 0.368 -3.406 -14.602 1.00 97.81 92 ASN A C 1
ATOM 739 O O . ASN A 1 92 ? 1.062 -4.223 -15.216 1.00 97.81 92 ASN A O 1
ATOM 743 N N . PRO A 1 93 ? -0.563 -3.809 -13.718 1.00 97.56 93 PRO A N 1
ATOM 744 C CA . PRO A 1 93 ? -0.689 -5.204 -13.287 1.00 97.56 93 PRO A CA 1
ATOM 745 C C . PRO A 1 93 ? -0.971 -6.179 -14.439 1.00 97.56 93 PRO A C 1
ATOM 747 O O . PRO A 1 93 ? -0.533 -7.331 -14.422 1.00 97.56 93 PRO A O 1
ATOM 750 N N . GLN A 1 94 ? -1.681 -5.716 -15.473 1.00 97.00 94 GLN A N 1
ATOM 751 C CA . GLN A 1 94 ? -2.048 -6.515 -16.643 1.00 97.00 94 GLN A CA 1
ATOM 752 C C . GLN A 1 94 ? -0.849 -6.888 -17.523 1.00 97.00 94 GLN A C 1
ATOM 754 O O . GLN A 1 94 ? -0.922 -7.889 -18.231 1.00 97.00 94 GLN A O 1
ATOM 759 N N . ALA A 1 95 ? 0.259 -6.136 -17.456 1.00 96.50 95 ALA A N 1
ATOM 760 C CA . ALA A 1 95 ? 1.500 -6.511 -18.141 1.00 96.50 95 ALA A CA 1
ATOM 761 C C . ALA A 1 95 ? 2.176 -7.734 -17.503 1.00 96.50 95 ALA A C 1
ATOM 763 O O . ALA A 1 95 ? 2.885 -8.467 -18.180 1.00 96.50 95 ALA A O 1
ATOM 764 N N . PHE A 1 96 ? 1.925 -7.978 -16.215 1.00 96.12 96 PHE A N 1
ATOM 765 C CA . PHE A 1 96 ? 2.468 -9.125 -15.487 1.00 96.12 96 PHE A CA 1
ATOM 766 C C . PHE A 1 96 ? 1.490 -10.303 -15.467 1.00 96.12 96 PHE A C 1
ATOM 768 O O . PHE A 1 96 ? 1.901 -11.465 -15.436 1.00 96.12 96 PHE A O 1
ATOM 775 N N . ARG A 1 97 ? 0.181 -10.017 -15.444 1.00 95.25 97 ARG A N 1
ATOM 776 C CA . ARG A 1 97 ? -0.898 -11.012 -15.382 1.00 95.25 97 ARG A CA 1
ATOM 777 C C . ARG A 1 97 ? -2.077 -10.561 -16.246 1.00 95.25 97 ARG A C 1
ATOM 779 O O . ARG A 1 97 ? -2.827 -9.680 -15.841 1.00 95.25 97 ARG A O 1
ATOM 786 N N . ALA A 1 98 ? -2.299 -11.218 -17.388 1.00 94.50 98 ALA A N 1
ATOM 787 C CA . ALA A 1 98 ? -3.307 -10.827 -18.388 1.00 94.50 98 ALA A CA 1
ATOM 788 C C . ALA A 1 98 ? -4.737 -10.631 -17.837 1.00 94.50 98 ALA A C 1
ATOM 790 O O . ALA A 1 98 ? -5.500 -9.832 -18.370 1.00 94.50 98 ALA A O 1
ATOM 791 N N . ARG A 1 99 ? -5.100 -11.334 -16.754 1.00 95.12 99 ARG A N 1
ATOM 792 C CA . ARG A 1 99 ? -6.409 -11.236 -16.082 1.00 95.12 99 ARG A CA 1
ATOM 793 C C . ARG A 1 99 ? -6.342 -10.571 -14.703 1.00 95.12 99 ARG A C 1
ATOM 795 O O . ARG A 1 99 ? -7.170 -10.858 -13.845 1.00 95.12 99 ARG A O 1
ATOM 802 N N . SER A 1 100 ? -5.344 -9.722 -14.455 1.00 95.88 100 SER A N 1
ATOM 803 C CA . SER A 1 100 ? -5.258 -9.005 -13.181 1.00 95.88 100 SER A CA 1
ATOM 804 C C . SER A 1 100 ? -6.495 -8.132 -12.964 1.00 95.88 100 SER A C 1
ATOM 806 O O . SER A 1 100 ? -6.792 -7.257 -13.782 1.00 95.88 100 SER A O 1
ATOM 808 N N . ALA A 1 101 ? -7.175 -8.351 -11.837 1.00 95.06 101 ALA A N 1
ATOM 809 C CA . ALA A 1 101 ? -8.283 -7.518 -11.378 1.00 95.06 101 ALA A CA 1
ATOM 810 C C . ALA A 1 101 ? -7.808 -6.175 -10.789 1.00 95.06 101 ALA A C 1
ATOM 812 O O . ALA A 1 101 ? -8.608 -5.260 -10.609 1.00 95.06 101 ALA A O 1
ATOM 813 N N . MET A 1 102 ? -6.509 -6.041 -10.487 1.00 96.12 102 MET A N 1
ATOM 814 C CA . MET A 1 102 ? -5.941 -4.803 -9.962 1.00 96.12 102 MET A CA 1
ATOM 815 C C . MET A 1 102 ? -5.920 -3.723 -11.050 1.00 96.12 102 MET A C 1
ATOM 817 O O . MET A 1 102 ? -5.431 -3.938 -12.162 1.00 96.12 102 MET A O 1
ATOM 821 N N . ILE A 1 103 ? -6.437 -2.541 -10.720 1.00 94.31 103 ILE A N 1
ATOM 822 C CA . ILE A 1 103 ? -6.436 -1.384 -11.619 1.00 94.31 103 ILE A CA 1
ATOM 823 C C . ILE A 1 103 ? -5.013 -0.844 -11.836 1.00 94.31 103 ILE A C 1
ATOM 825 O O . ILE A 1 103 ? -4.134 -0.996 -10.990 1.00 94.31 103 ILE A O 1
ATOM 829 N N . LYS A 1 104 ? -4.783 -0.180 -12.974 1.00 96.56 104 LYS A N 1
ATOM 830 C CA . LYS A 1 104 ? -3.489 0.445 -13.289 1.00 96.56 104 LYS A CA 1
ATOM 831 C C . LYS A 1 104 ? -3.296 1.708 -12.454 1.00 96.56 104 LYS A C 1
ATOM 833 O O . LYS A 1 104 ? -4.032 2.678 -12.634 1.00 96.56 104 LYS A O 1
ATOM 838 N N . MET A 1 105 ? -2.257 1.742 -11.623 1.00 96.06 105 MET A N 1
ATOM 839 C CA . MET A 1 105 ? -1.961 2.891 -10.757 1.00 96.06 105 MET A CA 1
ATOM 840 C C . MET A 1 105 ? -0.997 3.901 -11.394 1.00 96.06 105 MET A C 1
ATOM 842 O O . MET A 1 105 ? -0.528 4.813 -10.717 1.00 96.06 105 MET A O 1
ATOM 846 N N . ARG A 1 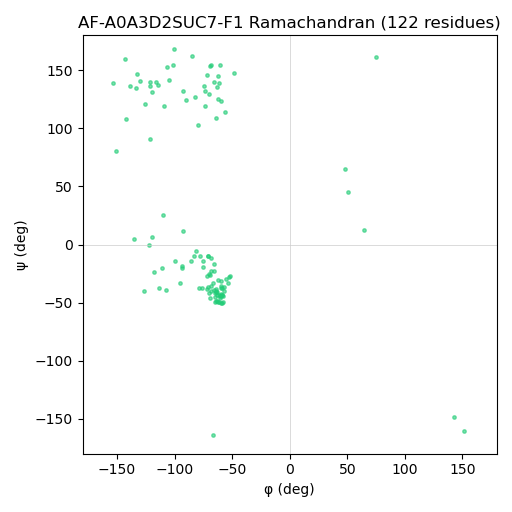106 ? -0.721 3.793 -12.705 1.00 94.94 106 ARG A N 1
ATOM 847 C CA . ARG A 1 106 ? 0.221 4.670 -13.435 1.00 9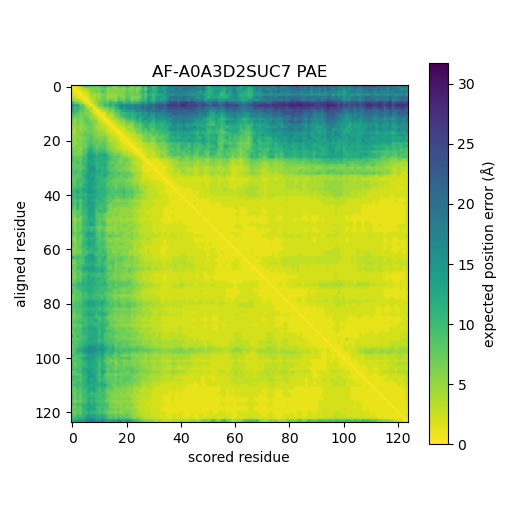4.94 106 ARG A CA 1
ATOM 848 C C . ARG A 1 106 ? -0.022 6.174 -13.253 1.00 94.94 106 ARG A C 1
ATOM 850 O O . ARG A 1 106 ? 0.917 6.950 -13.356 1.00 94.94 106 ARG A O 1
ATOM 857 N N . TYR A 1 107 ? -1.262 6.589 -12.981 1.00 95.31 107 TYR A N 1
ATOM 858 C CA . TYR A 1 107 ? -1.620 7.999 -12.778 1.00 95.31 107 TYR A CA 1
ATOM 859 C C . TYR A 1 107 ? -0.975 8.610 -11.520 1.00 95.31 107 TYR A C 1
ATOM 861 O O . TYR A 1 107 ? -0.934 9.830 -11.379 1.00 95.31 107 TYR A O 1
ATOM 869 N N . LEU A 1 108 ? -0.483 7.781 -10.592 1.00 96.38 108 LEU A N 1
ATOM 870 C CA . LEU A 1 108 ? 0.262 8.248 -9.426 1.00 96.38 108 LEU A CA 1
ATOM 871 C C . LEU A 1 108 ? 1.665 8.749 -9.798 1.00 96.38 108 LEU A C 1
ATOM 873 O O . LEU A 1 108 ? 2.175 9.636 -9.114 1.00 96.38 108 LEU A O 1
ATOM 877 N N . GLY A 1 109 ? 2.250 8.242 -10.886 1.00 97.50 109 GLY A N 1
ATOM 878 C CA . GLY A 1 109 ? 3.649 8.477 -11.234 1.00 97.50 109 GLY A CA 1
ATOM 879 C C . GLY A 1 109 ? 4.618 7.674 -10.360 1.00 97.50 109 GLY A C 1
ATOM 880 O O . GLY A 1 109 ? 4.266 7.195 -9.278 1.00 97.50 109 GLY A O 1
ATOM 881 N N . GLU A 1 110 ? 5.848 7.518 -10.843 1.00 96.88 110 GLU A N 1
ATOM 882 C CA . GLU A 1 110 ? 6.867 6.683 -10.200 1.00 96.88 110 GLU A CA 1
ATOM 883 C C . GLU A 1 110 ? 7.247 7.194 -8.803 1.00 96.88 110 GLU A C 1
ATOM 885 O O . GLU A 1 110 ? 7.330 6.401 -7.869 1.00 96.88 110 GLU A O 1
ATOM 890 N N . ASP A 1 111 ? 7.372 8.510 -8.618 1.00 97.81 111 ASP A N 1
ATOM 891 C CA . ASP A 1 111 ? 7.758 9.109 -7.332 1.00 97.81 111 ASP A CA 1
ATOM 892 C C . ASP A 1 111 ? 6.785 8.755 -6.204 1.00 97.81 111 ASP A C 1
ATOM 894 O O . ASP A 1 111 ? 7.190 8.398 -5.098 1.00 97.81 111 ASP A O 1
ATOM 898 N N . LYS A 1 112 ? 5.475 8.803 -6.477 1.00 98.56 112 LYS A N 1
ATOM 899 C CA . LYS A 1 112 ? 4.461 8.436 -5.479 1.00 98.56 112 LYS A CA 1
ATOM 900 C C . LYS A 1 112 ? 4.450 6.934 -5.226 1.00 98.56 112 LYS A C 1
ATOM 902 O O . LYS A 1 112 ? 4.262 6.526 -4.083 1.00 98.56 112 LYS A O 1
ATOM 907 N N . LEU A 1 113 ? 4.672 6.116 -6.258 1.00 98.38 113 LEU A N 1
ATOM 908 C CA . LEU A 1 113 ? 4.802 4.667 -6.093 1.00 98.38 113 LEU A CA 1
ATOM 909 C C . LEU A 1 113 ? 6.035 4.307 -5.254 1.00 98.38 113 LEU A C 1
ATOM 911 O O . LEU A 1 113 ? 5.928 3.443 -4.388 1.00 98.38 113 LEU A O 1
ATOM 915 N N . LYS A 1 114 ? 7.162 5.011 -5.415 1.00 98.50 114 LYS A N 1
ATOM 916 C CA . LYS A 1 114 ? 8.346 4.869 -4.550 1.00 98.50 114 LYS A CA 1
ATOM 917 C C . LYS A 1 114 ? 8.034 5.214 -3.097 1.00 98.50 114 LYS A C 1
ATOM 919 O O . LYS A 1 114 ? 8.356 4.430 -2.212 1.00 98.50 114 LYS A O 1
ATOM 924 N N . LYS A 1 115 ? 7.330 6.322 -2.839 1.00 98.69 115 LYS A N 1
ATOM 925 C CA . LYS A 1 115 ? 6.903 6.686 -1.473 1.00 98.69 115 LYS A CA 1
ATOM 926 C C . LYS A 1 115 ? 5.996 5.623 -0.850 1.00 98.69 115 LYS A C 1
ATOM 928 O O . LYS A 1 115 ? 6.200 5.250 0.300 1.00 98.69 115 LYS A O 1
ATOM 933 N N . ILE A 1 116 ? 5.026 5.104 -1.610 1.00 98.62 116 ILE A N 1
ATOM 934 C CA . ILE A 1 116 ? 4.172 3.989 -1.166 1.00 98.62 116 ILE A CA 1
ATOM 935 C C . ILE A 1 116 ? 5.019 2.750 -0.860 1.00 98.62 116 ILE A C 1
ATOM 937 O O . ILE A 1 116 ? 4.806 2.116 0.165 1.00 98.62 116 ILE A O 1
ATOM 941 N N . THR A 1 117 ? 5.982 2.424 -1.721 1.00 98.50 117 THR A N 1
ATOM 942 C CA . THR A 1 117 ? 6.882 1.277 -1.537 1.00 98.50 117 THR A CA 1
ATOM 943 C C . THR A 1 117 ? 7.705 1.426 -0.259 1.00 98.50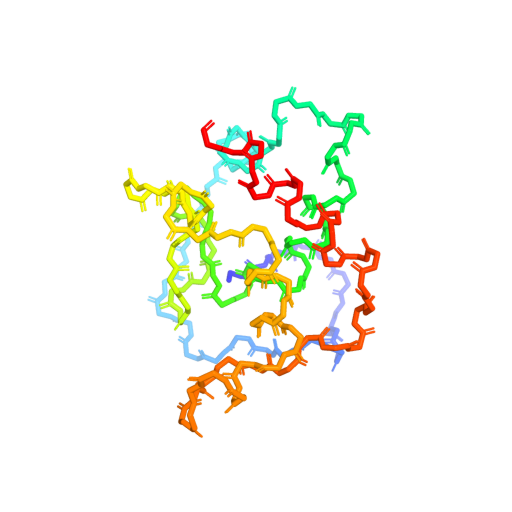 117 THR A C 1
ATOM 945 O O . THR A 1 117 ? 7.780 0.482 0.517 1.00 98.50 117 THR A O 1
ATOM 948 N N . GLY A 1 118 ? 8.233 2.625 0.015 1.00 98.38 118 GLY A N 1
ATOM 949 C CA . GLY A 1 118 ? 8.941 2.930 1.260 1.00 98.38 118 GLY A CA 1
ATOM 950 C C . GLY A 1 118 ? 8.074 2.720 2.502 1.00 98.38 118 GLY A C 1
ATOM 951 O O . GLY A 1 118 ? 8.523 2.089 3.450 1.00 98.38 118 GLY A O 1
ATOM 952 N N . TYR A 1 119 ? 6.810 3.154 2.464 1.00 98.56 119 TYR A N 1
ATOM 953 C CA . TYR A 1 119 ? 5.858 2.851 3.535 1.00 98.56 119 TYR A CA 1
ATOM 954 C C . TYR A 1 119 ? 5.608 1.350 3.681 1.00 98.56 119 TYR A C 1
ATOM 956 O O . TYR A 1 119 ? 5.706 0.827 4.778 1.00 98.56 119 TYR A O 1
ATOM 964 N N . VAL A 1 120 ? 5.315 0.631 2.593 1.00 98.25 120 VAL A N 1
ATOM 965 C CA . VAL A 1 120 ? 5.092 -0.823 2.670 1.00 98.25 120 VAL A CA 1
ATOM 966 C C . VAL A 1 120 ? 6.317 -1.518 3.265 1.00 98.25 120 VAL A C 1
ATOM 968 O O . VAL A 1 120 ? 6.157 -2.387 4.112 1.00 98.25 120 VAL A O 1
ATOM 971 N N . LYS A 1 121 ? 7.526 -1.093 2.891 1.00 97.88 121 LYS A N 1
ATOM 972 C CA . LYS A 1 121 ? 8.782 -1.626 3.425 1.00 97.88 121 LYS A CA 1
ATOM 973 C C . LYS A 1 121 ? 8.953 -1.356 4.917 1.00 97.88 121 LYS A C 1
ATOM 975 O O . LYS A 1 121 ? 9.416 -2.240 5.626 1.00 97.88 121 LYS A O 1
ATOM 980 N N . SER A 1 122 ? 8.579 -0.168 5.392 1.00 97.12 122 SER A N 1
ATOM 981 C CA . SER A 1 122 ? 8.739 0.209 6.801 1.00 97.12 122 SER A CA 1
ATOM 982 C C . SER A 1 122 ? 7.789 -0.518 7.753 1.00 97.12 122 SER A C 1
ATOM 984 O O . SER A 1 122 ? 7.964 -0.419 8.964 1.00 97.12 122 SER A O 1
ATOM 986 N N . MET A 1 123 ? 6.797 -1.241 7.223 1.00 96.62 123 MET A N 1
ATOM 987 C CA . MET A 1 123 ? 5.869 -2.048 8.019 1.00 96.62 123 MET A CA 1
ATOM 988 C C . MET A 1 123 ? 6.384 -3.459 8.333 1.00 96.62 123 MET A C 1
ATOM 990 O O . MET A 1 123 ? 5.771 -4.128 9.169 1.00 96.62 123 MET A O 1
ATOM 994 N N . SER A 1 124 ? 7.440 -3.905 7.641 1.00 89.62 124 SER A N 1
ATOM 995 C CA . SER A 1 124 ? 8.037 -5.236 7.803 1.00 89.62 124 SER A CA 1
ATOM 996 C C . SER A 1 124 ? 8.732 -5.429 9.146 1.00 89.62 124 SER A C 1
ATOM 998 O O . SER A 1 124 ? 9.203 -4.434 9.738 1.00 89.62 124 SER A O 1
#

Radius of gyration: 15.2 Å; Cα contacts (8 Å, |Δi|>4): 138; chains: 1; bounding box: 36×30×37 Å

Nearest PDB structures (foldseek):
  2yev-assembly2_B  TM=7.036E-01  e=8.928E-03  Thermus thermophilus HB8
  1m60-assembly1_A  TM=7.198E-01  e=6.602E-02  Equus caballus
  1fhb-assembly1_A  TM=7.589E-01  e=2.089E-01  Saccharomyces cerevisiae
  2mhm-assembly1_A  TM=6.630E-01  e=3.006E-01  Saccharomyces cerevisiae S288C

pLDDT: mean 90.7, std 10.32, range [60.47, 98.69]

Secondary structure (DSSP, 8-state):
-----SSS---TTSPPP-S--------HHHHHHHHS-S-HHHHHHHHHHHHHHTTTTSEETTEE-SSSPBSSSSS-GGGTS-HHHHHHHHH-HHHH-TT--SPP-GGG-HHHHHHHHHHHHHT-

Sequence (124 aa):
FYLVWEGEGINKQRPWPYQLTKLQIVSTERIAMRLSTPDPEAHGEGERLYKKHCMSCHSMNLIGGIMGPEMNVPRNILEYRSESDFIAFAANPQAFRARSAMIKMRYLGEDKLKKITGYVKSMS

Solvent-accessible surface area (backbone atoms only — not comparable to full-atom values): 7535 Å² total; per-residue (Å²): 95,82,91,85,79,92,73,85,75,88,64,86,91,53,87,75,90,72,83,85,85,80,87,82,91,73,60,68,64,63,51,44,72,56,61,57,52,87,48,52,88,87,19,42,65,10,41,54,50,35,64,73,74,41,24,63,34,21,13,44,71,86,49,49,16,79,83,38,67,59,42,34,61,98,57,28,52,67,80,81,37,54,72,68,54,52,42,51,37,45,36,37,29,48,83,81,35,85,82,47,85,60,70,65,46,51,88,63,41,68,70,52,40,51,34,28,49,49,24,58,56,55,64,94

Mean predicted aligned error: 5.74 Å